Protein AF-A0A0Q7IFR6-F1 (afdb_monomer_lite)

Secondary structure (DSSP, 8-state):
---EEEEE--TT--HHHHHHHHHHHHHTT-EEEEEESSSSPEEPTTS-EE--SEEGGG-TT--TTTS-HHHHHHHHHHHHHHHHHHHHHSPPPPPPP-

Structure (mmCIF, N/CA/C/O backbone):
data_AF-A0A0Q7IFR6-F1
#
_entry.id   AF-A0A0Q7IFR6-F1
#
loop_
_atom_site.group_PDB
_atom_site.id
_atom_site.type_symbol
_atom_site.label_atom_id
_atom_site.label_alt_id
_atom_site.label_comp_id
_atom_site.label_asym_id
_atom_site.label_entity_id
_atom_site.label_seq_id
_atom_site.pdbx_PDB_ins_code
_atom_site.Cartn_x
_atom_site.Cartn_y
_atom_site.Cartn_z
_atom_site.occupancy
_atom_site.B_iso_or_equiv
_atom_site.auth_seq_id
_atom_site.auth_comp_id
_atom_site.auth_asym_id
_atom_site.auth_atom_id
_atom_site.pdbx_PDB_model_num
ATOM 1 N N . MET A 1 1 ? 4.984 -22.063 -5.238 1.00 56.16 1 MET A N 1
ATOM 2 C CA . MET A 1 1 ? 4.684 -21.032 -4.219 1.00 56.16 1 MET A CA 1
ATOM 3 C C . MET A 1 1 ? 3.754 -20.011 -4.846 1.00 56.16 1 MET A C 1
ATOM 5 O O . MET A 1 1 ? 3.970 -19.675 -6.004 1.00 56.16 1 MET A O 1
ATOM 9 N N . ALA A 1 2 ? 2.713 -19.580 -4.133 1.00 81.31 2 ALA A N 1
ATOM 10 C CA . ALA A 1 2 ? 1.838 -18.508 -4.603 1.00 81.31 2 ALA A CA 1
ATOM 11 C C . ALA A 1 2 ? 2.535 -17.150 -4.407 1.00 81.31 2 ALA A C 1
ATOM 13 O O . ALA A 1 2 ? 3.182 -16.935 -3.380 1.00 81.31 2 ALA A O 1
ATOM 14 N N . LEU A 1 3 ? 2.431 -16.255 -5.391 1.00 90.25 3 LEU A N 1
ATOM 15 C CA . LEU A 1 3 ? 2.924 -14.883 -5.276 1.00 90.25 3 LEU A CA 1
ATOM 16 C C . LEU A 1 3 ? 1.979 -14.088 -4.361 1.00 90.25 3 LEU A C 1
ATOM 18 O O . LEU A 1 3 ? 0.770 -14.074 -4.591 1.00 90.25 3 LEU A O 1
ATOM 22 N N . ASN A 1 4 ? 2.540 -13.440 -3.337 1.00 93.00 4 ASN A N 1
ATOM 23 C CA . ASN A 1 4 ? 1.814 -12.571 -2.412 1.00 93.00 4 ASN A CA 1
ATOM 24 C C . ASN A 1 4 ? 2.152 -11.108 -2.715 1.00 93.00 4 ASN A C 1
ATOM 26 O O . ASN A 1 4 ? 3.322 -10.770 -2.888 1.00 93.00 4 ASN A O 1
ATOM 30 N N . ILE A 1 5 ? 1.138 -10.248 -2.751 1.00 95.38 5 ILE A N 1
ATOM 31 C CA . ILE A 1 5 ? 1.274 -8.812 -2.998 1.00 95.38 5 ILE A CA 1
ATOM 32 C C . ILE A 1 5 ? 0.866 -8.057 -1.735 1.00 95.38 5 ILE A C 1
ATOM 34 O O . ILE A 1 5 ? -0.269 -8.174 -1.282 1.00 95.38 5 ILE A O 1
ATOM 38 N N . GLY A 1 6 ? 1.785 -7.276 -1.167 1.00 94.44 6 GLY A N 1
ATOM 39 C CA . GLY A 1 6 ? 1.516 -6.419 -0.013 1.00 94.44 6 GLY A CA 1
ATOM 40 C C . GLY A 1 6 ? 1.308 -4.962 -0.421 1.00 94.44 6 GLY A C 1
ATOM 41 O O . GLY A 1 6 ? 2.168 -4.369 -1.071 1.00 94.44 6 GLY A O 1
ATOM 42 N N . PHE A 1 7 ? 0.196 -4.368 0.004 1.00 95.75 7 PHE A N 1
ATOM 43 C CA . PHE A 1 7 ? -0.066 -2.934 -0.074 1.00 95.75 7 PHE A CA 1
ATOM 44 C C . PHE A 1 7 ? 0.123 -2.303 1.298 1.00 95.75 7 PHE A C 1
ATOM 46 O O . PHE A 1 7 ? -0.601 -2.622 2.239 1.00 95.75 7 PHE A O 1
ATOM 53 N N . LEU A 1 8 ? 1.073 -1.378 1.411 1.00 94.50 8 LEU A N 1
ATOM 54 C CA . LEU A 1 8 ? 1.245 -0.593 2.628 1.00 94.50 8 LEU A CA 1
ATOM 55 C C . LEU A 1 8 ? 0.076 0.393 2.773 1.00 94.50 8 LEU A C 1
ATOM 57 O O . LEU A 1 8 ? -0.080 1.293 1.947 1.00 94.50 8 LEU A O 1
ATOM 61 N N . VAL A 1 9 ? -0.713 0.255 3.839 1.00 96.06 9 VAL A N 1
ATOM 62 C CA . VAL A 1 9 ? -1.761 1.222 4.210 1.00 96.06 9 VAL A CA 1
ATOM 63 C C . VAL A 1 9 ? -1.284 2.059 5.386 1.00 96.06 9 VAL A C 1
ATOM 65 O O . VAL A 1 9 ? -0.649 1.531 6.282 1.00 96.06 9 VAL A O 1
ATOM 68 N N . PHE A 1 10 ? -1.558 3.362 5.397 1.00 95.50 10 PHE A N 1
ATOM 69 C CA . PHE A 1 10 ? -1.128 4.281 6.458 1.00 95.50 10 PHE A CA 1
ATOM 70 C C . PHE A 1 10 ? -2.112 5.458 6.584 1.00 95.50 10 PHE A C 1
ATOM 72 O O . PHE A 1 10 ? -2.882 5.700 5.650 1.00 95.50 10 PHE A O 1
ATOM 79 N N . PRO A 1 11 ? -2.138 6.191 7.716 1.00 96.31 11 PRO A N 1
ATOM 80 C CA . PRO A 1 11 ? -3.052 7.315 7.895 1.00 96.31 11 PRO A CA 1
ATOM 81 C C . PRO A 1 11 ? -2.936 8.331 6.760 1.00 96.31 11 PRO A C 1
ATOM 83 O O . PRO A 1 11 ? -1.834 8.748 6.407 1.00 96.31 11 PRO A O 1
ATOM 86 N N . ASN A 1 12 ? -4.077 8.748 6.213 1.00 93.44 12 ASN A N 1
ATOM 87 C CA . ASN A 1 12 ? -4.164 9.655 5.065 1.00 93.44 12 ASN A CA 1
ATOM 88 C C . ASN A 1 12 ? -3.596 9.094 3.749 1.00 9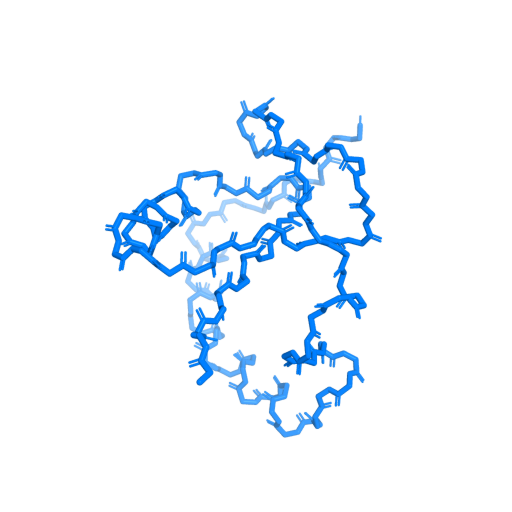3.44 12 ASN A C 1
ATOM 90 O O . ASN A 1 12 ? -3.288 9.860 2.834 1.00 93.44 12 ASN A O 1
ATOM 94 N N . VAL A 1 13 ? -3.490 7.767 3.609 1.00 93.94 13 VAL A N 1
ATOM 95 C CA . VAL A 1 13 ? -3.255 7.150 2.297 1.00 93.94 13 VAL A CA 1
ATOM 96 C C . VAL A 1 13 ? -4.406 7.498 1.347 1.00 93.94 13 VAL A C 1
ATOM 98 O O . VAL A 1 13 ? -5.580 7.491 1.734 1.00 93.94 13 VAL A O 1
ATOM 101 N N . GLN A 1 14 ? -4.079 7.816 0.096 1.00 94.00 14 GLN A N 1
ATOM 102 C CA . GLN A 1 14 ? -5.080 8.009 -0.948 1.00 94.00 14 GLN A CA 1
ATOM 103 C C . GLN A 1 14 ? -5.614 6.641 -1.369 1.00 94.00 14 GLN A C 1
ATOM 105 O O . GLN A 1 14 ? -4.927 5.864 -2.026 1.00 94.00 14 GLN A O 1
ATOM 110 N N . GLN A 1 15 ? -6.851 6.334 -0.979 1.00 95.50 15 GLN A N 1
ATOM 111 C CA . GLN A 1 15 ? -7.470 5.048 -1.309 1.00 95.50 15 GLN A CA 1
ATOM 112 C C . GLN A 1 15 ? -7.633 4.859 -2.829 1.00 95.50 15 GLN A C 1
ATOM 114 O O . GLN A 1 15 ? -7.551 3.726 -3.303 1.00 95.50 15 GLN A O 1
ATOM 119 N N . LEU A 1 16 ? -7.783 5.947 -3.594 1.00 95.44 16 LEU A N 1
ATOM 120 C CA . LEU A 1 16 ? -7.826 5.914 -5.060 1.00 95.44 16 LEU A CA 1
ATOM 121 C C . LEU A 1 16 ? -6.579 5.238 -5.646 1.00 95.44 16 LEU A C 1
ATOM 123 O O . LEU A 1 16 ? -6.713 4.329 -6.463 1.00 95.44 16 LEU A O 1
ATOM 127 N N . ASP A 1 17 ? -5.389 5.625 -5.179 1.00 92.94 17 ASP A N 1
ATOM 128 C CA . ASP A 1 17 ? -4.109 5.100 -5.673 1.00 92.94 17 ASP A CA 1
ATOM 129 C C . ASP A 1 17 ? -3.937 3.606 -5.353 1.00 92.94 17 ASP A C 1
ATOM 131 O O . ASP A 1 17 ? -3.304 2.869 -6.107 1.00 92.94 17 ASP A O 1
ATOM 135 N N . LEU A 1 18 ? -4.520 3.148 -4.240 1.00 94.19 18 LEU A N 1
ATOM 136 C CA . LEU A 1 18 ? -4.465 1.753 -3.801 1.00 94.19 18 LEU A CA 1
ATOM 137 C C . LEU A 1 18 ? -5.433 0.856 -4.581 1.00 94.19 18 LEU A C 1
ATOM 139 O O . LEU A 1 18 ? -5.106 -0.288 -4.892 1.00 94.19 18 LEU A O 1
ATOM 143 N N . THR A 1 19 ? -6.627 1.360 -4.889 1.00 95.19 19 THR A N 1
ATOM 144 C CA . THR A 1 19 ? -7.761 0.521 -5.315 1.00 95.19 19 THR A CA 1
ATOM 145 C C . THR A 1 19 ? -7.581 -0.060 -6.706 1.00 95.19 19 THR A C 1
ATOM 147 O O . THR A 1 19 ? -7.866 -1.234 -6.907 1.00 95.19 19 THR A O 1
ATOM 150 N N . GLY A 1 20 ? -7.064 0.722 -7.658 1.00 96.19 20 GLY A N 1
ATOM 151 C CA . GLY A 1 20 ? -6.819 0.229 -9.016 1.00 96.19 20 GLY A CA 1
ATOM 152 C C . GLY A 1 20 ? -5.880 -0.986 -9.033 1.00 96.19 20 GLY A C 1
ATOM 153 O O . GLY A 1 20 ? -6.283 -2.058 -9.486 1.00 96.19 20 GLY A O 1
ATOM 154 N N . PRO A 1 21 ? -4.649 -0.865 -8.503 1.00 96.31 21 PRO A N 1
ATOM 155 C CA . PRO A 1 21 ? -3.729 -1.993 -8.395 1.00 96.31 21 PRO A CA 1
ATOM 156 C C . PRO A 1 21 ? -4.274 -3.156 -7.556 1.00 96.31 21 PRO A C 1
ATOM 158 O O . PRO A 1 21 ? -4.070 -4.310 -7.927 1.00 96.31 21 PRO A O 1
ATOM 161 N N . TYR A 1 22 ? -4.975 -2.868 -6.453 1.00 96.81 22 TYR A N 1
ATOM 162 C CA . TYR A 1 22 ? -5.590 -3.896 -5.611 1.00 96.81 22 TYR A CA 1
ATOM 163 C C . TYR A 1 22 ? -6.553 -4.778 -6.414 1.00 96.81 22 TYR A C 1
ATOM 165 O O . TYR A 1 22 ? -6.386 -5.996 -6.439 1.00 96.81 22 TYR A O 1
ATOM 173 N N . GLU A 1 23 ? -7.508 -4.166 -7.121 1.00 97.44 23 GLU A N 1
ATOM 174 C CA . GLU A 1 23 ? -8.504 -4.882 -7.926 1.00 97.44 23 GLU A CA 1
ATOM 175 C C . GLU A 1 23 ? -7.854 -5.709 -9.039 1.00 97.44 23 GLU A C 1
ATOM 177 O O . GLU A 1 23 ? -8.231 -6.858 -9.265 1.00 97.44 23 GLU A O 1
ATOM 182 N N . VAL A 1 24 ? -6.824 -5.175 -9.706 1.00 97.62 24 VAL A N 1
ATOM 183 C CA . VAL A 1 24 ? -6.094 -5.907 -10.755 1.00 97.62 24 VAL A CA 1
ATOM 184 C C . VAL A 1 24 ? -5.443 -7.175 -10.202 1.00 97.62 24 VAL A C 1
ATOM 186 O O . VAL A 1 24 ? -5.600 -8.246 -10.785 1.00 97.62 24 VAL A O 1
ATOM 189 N N . PHE A 1 25 ? -4.726 -7.094 -9.079 1.00 97.31 25 PHE A N 1
ATOM 190 C CA . PHE A 1 25 ? -4.052 -8.274 -8.529 1.00 97.31 25 PHE A CA 1
ATOM 191 C C . PHE A 1 25 ? -5.032 -9.265 -7.893 1.00 97.31 25 PHE A C 1
ATOM 193 O O . PHE A 1 25 ? -4.870 -10.473 -8.071 1.00 97.31 25 PHE A O 1
ATOM 200 N N . ALA A 1 26 ? -6.062 -8.772 -7.203 1.00 95.69 26 ALA A N 1
ATOM 201 C CA . ALA A 1 26 ? -7.084 -9.617 -6.596 1.00 95.69 26 ALA A CA 1
ATOM 202 C C . ALA A 1 26 ? -7.891 -10.374 -7.664 1.00 95.69 26 ALA A C 1
ATOM 204 O O . ALA A 1 26 ? -8.056 -11.590 -7.570 1.00 95.69 26 ALA A O 1
ATOM 205 N N . SER A 1 27 ? -8.324 -9.689 -8.729 1.00 96.81 27 SER A N 1
ATOM 206 C CA . SER A 1 27 ? -9.041 -10.318 -9.850 1.00 96.81 27 SER A CA 1
ATOM 207 C C . SER A 1 27 ? -8.171 -11.286 -10.659 1.00 96.81 27 SER A C 1
ATOM 209 O O . SER A 1 27 ? -8.695 -12.236 -11.240 1.00 96.81 27 SER A O 1
ATOM 211 N N . ALA A 1 28 ? -6.844 -11.118 -10.640 1.00 96.75 28 ALA A N 1
ATOM 212 C CA . ALA A 1 28 ? -5.890 -12.079 -11.194 1.00 96.75 28 ALA A CA 1
ATOM 213 C C . ALA A 1 28 ? -5.685 -13.335 -10.315 1.00 96.75 28 ALA A C 1
ATOM 215 O O . ALA A 1 28 ? -4.879 -14.199 -10.664 1.00 96.75 28 ALA A O 1
ATOM 216 N N . GLY A 1 29 ? -6.385 -13.453 -9.180 1.00 95.81 29 GLY A N 1
ATOM 217 C CA . GLY A 1 29 ? -6.302 -14.602 -8.273 1.00 95.81 29 GLY A CA 1
ATOM 218 C C . GLY A 1 29 ? -5.039 -14.632 -7.408 1.00 95.81 29 GLY A C 1
ATOM 219 O O . GLY A 1 29 ? -4.697 -15.681 -6.860 1.00 95.81 29 GLY A O 1
ATOM 220 N N . LEU A 1 30 ? -4.324 -13.508 -7.294 1.00 96.44 30 LEU A N 1
ATOM 221 C CA . LEU A 1 30 ? -3.159 -13.391 -6.420 1.00 96.44 30 LEU A CA 1
ATOM 222 C C . LEU A 1 30 ? -3.596 -13.162 -4.971 1.00 96.44 30 LEU A C 1
ATOM 224 O O . LEU A 1 30 ? -4.629 -12.550 -4.701 1.00 96.44 30 LEU A O 1
ATOM 228 N N . ALA A 1 31 ? -2.775 -13.614 -4.024 1.00 94.69 31 ALA A N 1
ATOM 229 C CA . ALA A 1 31 ? -2.977 -13.292 -2.618 1.00 94.69 31 ALA A CA 1
ATOM 230 C C . ALA A 1 31 ? -2.567 -11.833 -2.372 1.00 94.69 31 ALA A C 1
ATOM 232 O O . ALA A 1 31 ? -1.393 -11.486 -2.518 1.00 94.69 31 ALA A O 1
ATOM 233 N N . VAL A 1 32 ? -3.531 -10.980 -2.020 1.00 96.38 32 VAL A N 1
ATOM 234 C CA . VAL A 1 32 ? -3.319 -9.546 -1.787 1.00 96.38 32 VAL A CA 1
ATOM 235 C C . VAL A 1 32 ? -3.535 -9.219 -0.314 1.00 96.38 32 VAL A C 1
ATOM 237 O O . VAL A 1 32 ? -4.552 -9.596 0.265 1.00 96.38 32 VAL A O 1
ATOM 240 N N . HIS A 1 33 ? -2.595 -8.486 0.280 1.00 96.31 33 HIS A N 1
ATOM 241 C CA . HIS A 1 33 ? -2.592 -8.128 1.696 1.00 96.31 33 HIS A CA 1
ATOM 242 C C . HIS A 1 33 ? -2.540 -6.614 1.885 1.00 96.31 33 HIS A C 1
ATOM 244 O O . HIS A 1 33 ? -1.800 -5.925 1.186 1.00 96.31 33 HIS A O 1
ATOM 250 N N . LEU A 1 34 ? -3.282 -6.097 2.864 1.00 97.19 34 LEU A N 1
ATOM 251 C CA . LEU A 1 34 ? -3.141 -4.729 3.360 1.00 97.19 34 LEU A CA 1
ATOM 252 C C . LEU A 1 34 ? -2.246 -4.765 4.601 1.00 97.19 34 LEU A C 1
ATOM 254 O O . LEU A 1 34 ? -2.650 -5.280 5.642 1.00 97.19 34 LEU A O 1
ATOM 258 N N . ALA A 1 35 ? -1.027 -4.246 4.487 1.00 95.81 35 ALA A N 1
ATOM 259 C CA . ALA A 1 35 ? -0.011 -4.323 5.528 1.00 95.81 35 ALA A CA 1
ATOM 260 C C . ALA A 1 35 ? 0.074 -3.015 6.326 1.00 95.81 35 ALA A C 1
ATOM 262 O O . ALA A 1 35 ? 0.200 -1.933 5.743 1.00 95.81 35 ALA A O 1
ATOM 263 N N . TRP A 1 36 ? 0.046 -3.111 7.659 1.00 96.25 36 TRP A N 1
ATOM 264 C CA . TRP A 1 36 ? 0.267 -1.974 8.562 1.00 96.25 36 TRP A CA 1
ATOM 265 C C . TRP A 1 36 ? 0.942 -2.382 9.877 1.00 96.25 36 TRP A C 1
ATOM 267 O O . TRP A 1 36 ? 1.265 -3.540 10.095 1.00 96.25 36 TRP A O 1
ATOM 277 N N . LYS A 1 37 ? 1.201 -1.429 10.776 1.00 94.31 37 LYS A N 1
ATOM 278 C CA . LYS A 1 37 ? 1.852 -1.676 12.075 1.00 94.31 37 LYS A CA 1
ATOM 279 C C . LYS A 1 37 ? 0.976 -2.452 13.067 1.00 94.31 37 LYS A C 1
ATOM 281 O O . LYS A 1 37 ? 1.499 -3.045 13.999 1.00 94.31 37 LYS A O 1
ATOM 286 N N . GLY A 1 38 ? -0.340 -2.428 12.888 1.00 96.00 38 GLY A N 1
ATOM 287 C CA . GLY A 1 38 ? -1.312 -3.120 13.733 1.00 96.00 38 GLY A CA 1
ATOM 288 C C . GLY A 1 38 ? -2.583 -3.420 12.946 1.00 96.00 38 GLY A C 1
ATOM 289 O O . GLY A 1 38 ? -2.695 -3.007 11.796 1.00 96.00 38 GLY A O 1
ATOM 290 N N . MET A 1 39 ? -3.529 -4.120 13.571 1.00 97.69 39 MET A N 1
ATOM 291 C CA . MET A 1 39 ? -4.775 -4.562 12.922 1.00 97.69 39 MET A CA 1
ATOM 292 C C . MET A 1 39 ? -5.924 -3.551 13.033 1.00 97.69 39 MET A C 1
ATOM 294 O O . MET A 1 39 ? -6.990 -3.762 12.459 1.00 97.69 39 MET A O 1
ATOM 298 N N . GLU A 1 40 ? -5.712 -2.448 13.753 1.00 97.94 40 GLU A N 1
ATOM 299 C CA . GLU A 1 40 ? -6.712 -1.391 13.885 1.00 97.94 40 GLU A CA 1
ATOM 300 C C . GLU A 1 40 ? -6.999 -0.721 12.529 1.00 97.94 40 GLU A C 1
ATOM 302 O O . GLU A 1 40 ? -6.058 -0.459 11.767 1.00 97.94 40 GLU A O 1
ATOM 307 N N . PRO A 1 41 ? -8.271 -0.402 12.219 1.00 98.00 41 PRO A N 1
ATOM 308 C CA . PRO A 1 41 ? -8.628 0.271 10.979 1.00 98.00 41 PRO A CA 1
ATOM 309 C C . PRO A 1 41 ? -7.886 1.598 10.777 1.00 98.00 41 PRO A C 1
ATOM 311 O O . PRO A 1 41 ? -7.811 2.448 11.666 1.00 98.00 41 PRO A O 1
ATOM 314 N N . VAL A 1 42 ? -7.396 1.813 9.559 1.00 97.31 42 VAL A N 1
ATOM 315 C CA . VAL A 1 42 ? -6.643 3.001 9.152 1.00 97.31 42 VAL A CA 1
ATOM 316 C C . VAL A 1 42 ? -7.532 3.919 8.321 1.00 97.31 42 VAL A C 1
ATOM 318 O O . VAL A 1 42 ? -8.112 3.502 7.320 1.00 97.31 42 VAL A O 1
ATOM 321 N N . ARG A 1 43 ? -7.627 5.192 8.712 1.00 97.50 43 ARG A N 1
ATOM 322 C CA . ARG A 1 43 ? -8.396 6.200 7.972 1.00 97.50 43 ARG A CA 1
ATOM 323 C C . ARG A 1 43 ? -7.623 6.681 6.734 1.00 97.50 43 ARG A C 1
ATOM 325 O O . ARG A 1 43 ? -6.497 7.168 6.852 1.00 97.50 43 ARG A O 1
ATOM 332 N N . SER A 1 44 ? -8.242 6.576 5.560 1.00 96.56 44 SER A N 1
ATOM 333 C CA . SER A 1 44 ? -7.745 7.117 4.289 1.00 96.56 44 SER A CA 1
ATOM 334 C C . SER A 1 44 ? -7.879 8.645 4.233 1.00 96.56 44 SER A C 1
ATOM 336 O O . SER A 1 44 ? -8.597 9.247 5.033 1.00 96.56 44 SER A O 1
ATOM 338 N N . ALA A 1 45 ? -7.243 9.286 3.249 1.00 94.00 45 ALA A N 1
ATOM 339 C CA . ALA A 1 45 ? -7.291 10.742 3.077 1.00 94.00 45 ALA A CA 1
ATOM 340 C C . ALA A 1 45 ? -8.708 11.312 2.880 1.00 94.00 45 ALA A C 1
ATOM 342 O O . ALA A 1 45 ? -8.960 12.468 3.204 1.00 94.00 45 ALA A O 1
ATOM 343 N N . THR A 1 46 ? -9.632 10.509 2.348 1.00 94.06 46 THR A N 1
ATOM 344 C CA . THR A 1 46 ? -11.035 10.886 2.110 1.00 94.06 46 THR A CA 1
ATOM 345 C C . THR A 1 46 ? -11.989 10.320 3.166 1.00 94.06 46 THR A C 1
ATOM 347 O O . THR A 1 46 ? -13.202 10.457 3.043 1.00 94.06 46 THR A O 1
ATOM 350 N N . GLY A 1 47 ? -11.457 9.707 4.229 1.00 93.69 47 GLY A N 1
ATOM 351 C CA . GLY A 1 47 ? -12.218 9.289 5.405 1.00 93.69 47 GLY A CA 1
ATOM 352 C C . GLY A 1 47 ? -12.732 7.848 5.400 1.00 93.69 47 GLY A C 1
ATOM 353 O O . GLY A 1 47 ? -13.328 7.450 6.401 1.00 93.69 47 GLY A O 1
ATOM 354 N N . LEU A 1 48 ? -12.481 7.063 4.346 1.00 96.62 48 LEU A N 1
ATOM 355 C CA . LEU A 1 48 ? -12.778 5.625 4.339 1.00 96.62 48 LEU A CA 1
ATOM 356 C C . LEU A 1 48 ? -11.856 4.875 5.303 1.00 96.62 48 LEU A C 1
ATOM 358 O O . LEU A 1 48 ? -10.684 5.217 5.447 1.00 96.62 48 LEU A O 1
ATOM 362 N N . MET A 1 49 ? -12.381 3.833 5.942 1.00 97.56 49 MET A N 1
ATOM 363 C CA . MET A 1 49 ? -11.608 2.978 6.841 1.00 97.56 49 MET A CA 1
ATOM 364 C C . MET A 1 49 ? -11.086 1.762 6.076 1.00 97.56 49 MET A C 1
ATOM 366 O O . MET A 1 49 ? -11.862 1.039 5.456 1.00 97.56 49 MET A O 1
ATOM 370 N N . LEU A 1 50 ? -9.774 1.544 6.128 1.00 97.38 50 LEU A N 1
ATOM 371 C CA . LEU A 1 50 ? -9.088 0.389 5.558 1.00 97.38 50 LEU A CA 1
ATOM 372 C C . LEU A 1 50 ? -8.612 -0.499 6.706 1.00 97.38 50 LEU A C 1
ATOM 374 O O . LEU A 1 50 ? -7.792 -0.066 7.513 1.00 97.38 50 LEU A O 1
ATOM 378 N N . THR A 1 51 ? -9.115 -1.727 6.790 1.00 97.94 51 THR A N 1
ATOM 379 C CA . THR A 1 51 ? -8.683 -2.683 7.818 1.00 97.94 51 THR A CA 1
ATOM 380 C C . THR A 1 51 ? -7.469 -3.466 7.316 1.00 97.94 51 THR A C 1
ATOM 382 O O . THR A 1 51 ? -7.583 -4.138 6.288 1.00 97.94 51 THR A O 1
ATOM 385 N N . PRO A 1 52 ? -6.313 -3.399 8.000 1.00 98.06 52 PRO A N 1
ATOM 386 C CA . PRO A 1 52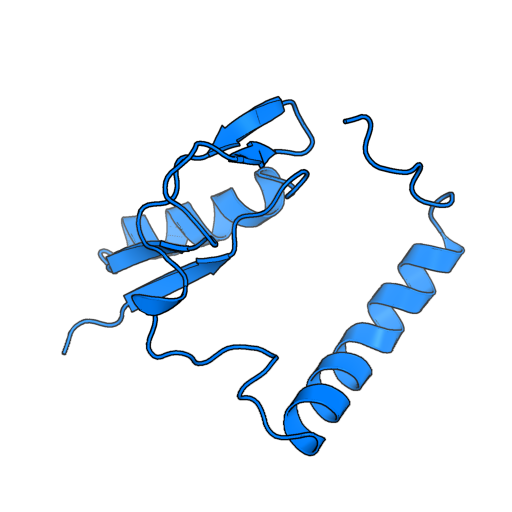 ? -5.150 -4.215 7.663 1.00 98.06 52 PRO A CA 1
ATOM 387 C C . PRO A 1 52 ? -5.481 -5.710 7.714 1.00 98.06 52 PRO A C 1
ATOM 389 O O . PRO A 1 52 ? -6.245 -6.159 8.566 1.00 98.06 52 PRO A O 1
ATOM 392 N N . THR A 1 53 ? -4.901 -6.489 6.805 1.00 97.75 53 THR A N 1
ATOM 393 C CA . THR A 1 53 ? -5.020 -7.956 6.789 1.00 97.75 53 THR A CA 1
ATOM 394 C C . THR A 1 53 ? -3.807 -8.631 7.416 1.00 97.75 53 THR A C 1
ATOM 396 O O . THR A 1 53 ? -3.880 -9.801 7.783 1.00 97.75 53 THR A O 1
ATOM 399 N N . VAL A 1 54 ? -2.694 -7.905 7.535 1.00 96.81 54 VAL A N 1
ATOM 400 C CA . VAL A 1 54 ? -1.437 -8.402 8.089 1.00 96.81 54 VAL A CA 1
ATOM 401 C C . VAL A 1 54 ? -0.670 -7.264 8.762 1.00 96.81 54 VAL A C 1
ATOM 403 O O . VAL A 1 54 ? -0.780 -6.096 8.371 1.00 96.81 54 VAL A O 1
ATOM 406 N N . THR A 1 55 ? 0.125 -7.600 9.776 1.00 95.44 55 THR A N 1
ATOM 407 C CA . THR A 1 55 ? 1.110 -6.667 10.327 1.00 95.44 55 THR A CA 1
ATOM 408 C C . THR A 1 55 ? 2.378 -6.643 9.470 1.00 95.44 55 THR A C 1
ATOM 410 O O . THR A 1 55 ? 2.629 -7.567 8.700 1.00 95.44 55 THR A O 1
ATOM 413 N N . LEU A 1 56 ? 3.214 -5.609 9.600 1.00 91.81 56 LEU A N 1
ATOM 414 C CA . LEU A 1 56 ? 4.498 -5.554 8.883 1.00 91.81 56 LEU A CA 1
ATOM 415 C C . LEU A 1 56 ? 5.400 -6.763 9.193 1.00 91.81 56 LEU A C 1
ATOM 417 O O . LEU A 1 56 ? 6.095 -7.229 8.298 1.00 91.81 56 LEU A O 1
ATOM 421 N N . ASP A 1 57 ? 5.327 -7.312 10.409 1.00 90.94 57 ASP A N 1
ATOM 422 C CA . ASP A 1 57 ? 6.081 -8.508 10.818 1.00 90.94 57 ASP A CA 1
ATOM 423 C C . ASP A 1 57 ? 5.638 -9.786 10.084 1.00 90.94 57 ASP A C 1
ATOM 425 O O . ASP A 1 57 ? 6.374 -10.767 10.052 1.00 90.94 57 ASP A O 1
ATOM 429 N N . GLY A 1 58 ? 4.439 -9.789 9.493 1.00 90.00 58 GLY A N 1
ATOM 430 C CA . GLY A 1 58 ? 3.952 -10.885 8.653 1.00 90.00 58 GLY A CA 1
ATOM 431 C C . GLY A 1 58 ? 4.377 -10.779 7.184 1.00 90.00 58 GLY A C 1
ATOM 432 O O . GLY A 1 58 ? 3.936 -11.592 6.373 1.00 90.00 58 GLY A O 1
ATOM 433 N N . CYS A 1 59 ? 5.190 -9.779 6.825 1.00 88.62 59 CYS A N 1
ATOM 434 C CA . CYS A 1 59 ? 5.671 -9.549 5.466 1.00 88.62 59 CYS A CA 1
ATOM 435 C C . CYS A 1 59 ? 7.186 -9.777 5.364 1.00 88.62 59 CYS A C 1
ATOM 437 O O . CYS A 1 59 ? 7.983 -8.977 5.848 1.00 88.62 59 CYS A O 1
ATOM 439 N N . ASP A 1 60 ? 7.598 -10.783 4.592 1.00 87.44 60 ASP A N 1
ATOM 440 C CA . ASP A 1 60 ? 9.021 -11.103 4.375 1.00 87.44 60 ASP A CA 1
ATOM 441 C C . ASP A 1 60 ? 9.715 -10.190 3.342 1.00 87.44 60 ASP A C 1
ATOM 443 O O . ASP A 1 60 ? 10.866 -10.410 2.964 1.00 87.44 60 ASP A O 1
ATOM 447 N N . SER A 1 61 ? 9.032 -9.147 2.856 1.00 85.56 61 SER A N 1
ATOM 448 C CA . SER A 1 61 ? 9.574 -8.188 1.881 1.00 85.56 61 SER A CA 1
ATOM 449 C C . SER A 1 61 ? 10.635 -7.243 2.461 1.00 85.56 61 SER A C 1
ATOM 451 O O . SER A 1 61 ? 11.241 -6.474 1.712 1.00 85.56 61 SER A O 1
ATOM 453 N N . GLY A 1 62 ? 10.842 -7.276 3.781 1.00 85.06 62 GLY A N 1
ATOM 454 C CA . GLY A 1 62 ? 11.690 -6.342 4.518 1.00 85.06 62 GLY A CA 1
ATOM 455 C C . GLY A 1 62 ? 11.031 -4.978 4.742 1.00 85.06 62 GLY A C 1
ATOM 456 O O . GLY A 1 62 ? 9.951 -4.683 4.221 1.00 85.06 62 GLY A O 1
ATOM 457 N N . THR A 1 63 ? 11.697 -4.131 5.526 1.00 82.94 63 THR A N 1
ATOM 458 C CA . THR A 1 63 ? 11.266 -2.763 5.841 1.00 82.94 63 THR A CA 1
ATOM 459 C C . THR A 1 63 ? 12.350 -1.742 5.471 1.00 82.94 63 THR A C 1
ATOM 461 O O . THR A 1 63 ? 13.504 -2.115 5.231 1.00 82.94 63 THR A O 1
ATOM 464 N N . PRO A 1 64 ? 12.026 -0.435 5.422 1.00 80.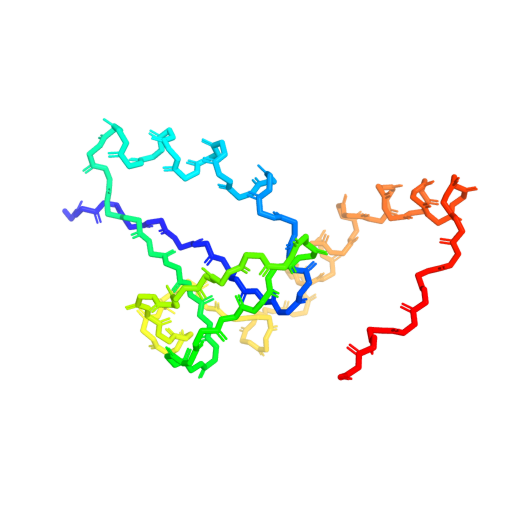44 64 PRO A N 1
ATOM 465 C CA . PRO A 1 64 ? 13.037 0.605 5.245 1.00 80.44 64 PRO A CA 1
ATOM 466 C C . PRO A 1 64 ? 14.153 0.562 6.296 1.00 80.44 64 PRO A C 1
ATOM 468 O O . PRO A 1 64 ? 15.287 0.905 5.979 1.00 80.44 64 PRO A O 1
ATOM 471 N N . GLU A 1 65 ? 13.849 0.136 7.523 1.00 84.19 65 GLU A N 1
ATOM 472 C CA . GLU A 1 65 ? 14.811 0.010 8.623 1.00 84.19 65 GLU A CA 1
ATOM 473 C C . GLU A 1 65 ? 15.789 -1.153 8.413 1.00 84.19 65 GLU A C 1
ATOM 475 O O . GLU A 1 65 ? 16.932 -1.077 8.857 1.00 84.19 65 GLU A O 1
ATOM 480 N N . THR A 1 66 ? 15.362 -2.213 7.721 1.00 88.12 66 THR A N 1
ATOM 481 C CA . THR A 1 66 ? 16.208 -3.377 7.407 1.00 88.12 66 THR A CA 1
ATOM 482 C C . THR A 1 66 ? 16.900 -3.275 6.045 1.00 88.12 66 THR A C 1
ATOM 484 O O . THR A 1 66 ? 17.727 -4.121 5.710 1.00 88.12 66 THR A O 1
ATOM 487 N N . ALA A 1 67 ? 16.545 -2.286 5.221 1.00 90.12 67 ALA A N 1
ATOM 488 C CA . ALA A 1 67 ? 17.129 -2.092 3.897 1.00 90.12 67 ALA A CA 1
ATOM 489 C C . ALA A 1 67 ? 18.559 -1.533 3.984 1.00 90.12 67 ALA A C 1
ATOM 491 O O . ALA A 1 67 ? 18.884 -0.752 4.879 1.00 90.12 67 ALA A O 1
ATOM 492 N N . THR A 1 68 ? 19.419 -1.881 3.018 1.00 92.88 68 THR A N 1
ATOM 493 C CA . THR A 1 68 ? 20.771 -1.305 2.979 1.00 92.88 68 THR A CA 1
ATOM 494 C C . THR A 1 68 ? 20.715 0.199 2.671 1.00 92.88 68 THR A C 1
ATOM 496 O O . THR A 1 68 ? 19.812 0.650 1.949 1.00 92.88 68 THR A O 1
ATOM 499 N N . PRO A 1 69 ? 21.678 1.001 3.162 1.00 92.88 69 PRO A N 1
ATOM 500 C CA . PRO A 1 69 ? 21.733 2.433 2.875 1.00 92.88 69 PRO A CA 1
ATOM 501 C C . PRO A 1 69 ? 21.709 2.753 1.374 1.00 92.88 69 PRO A C 1
ATOM 503 O O . PRO A 1 69 ? 21.089 3.732 0.960 1.00 92.88 69 PRO A O 1
ATOM 506 N N . GLU A 1 70 ? 22.323 1.907 0.545 1.00 95.12 70 GLU A N 1
ATOM 507 C CA . GLU A 1 70 ? 22.378 2.061 -0.910 1.00 95.12 70 GLU A CA 1
ATOM 508 C C . GLU A 1 70 ? 20.996 1.886 -1.551 1.00 95.12 70 GLU A C 1
ATOM 510 O O . GLU A 1 70 ? 20.619 2.670 -2.424 1.00 95.12 70 GLU A O 1
ATOM 515 N N . LEU A 1 71 ? 20.207 0.903 -1.099 1.00 92.62 71 LEU A N 1
ATOM 516 C CA . LEU A 1 71 ? 18.834 0.701 -1.572 1.00 92.62 71 LEU A CA 1
ATOM 517 C C . LEU A 1 71 ? 17.932 1.871 -1.177 1.00 92.62 71 LEU A C 1
ATOM 519 O O . LEU A 1 71 ? 17.153 2.358 -2.001 1.00 92.62 71 LEU A O 1
ATOM 523 N N . VAL A 1 72 ? 18.069 2.364 0.056 1.00 91.56 72 VAL A N 1
ATOM 524 C CA . VAL A 1 72 ? 17.325 3.539 0.529 1.00 91.56 72 VAL A CA 1
ATOM 525 C C . VAL A 1 72 ? 17.702 4.778 -0.287 1.00 91.56 72 VAL A C 1
ATOM 527 O O . VAL A 1 72 ? 16.818 5.521 -0.722 1.00 91.56 72 VAL A O 1
ATOM 530 N N . ALA A 1 73 ? 18.995 4.995 -0.541 1.00 92.88 73 ALA A N 1
ATOM 531 C CA . ALA A 1 73 ? 19.478 6.105 -1.358 1.00 92.88 73 ALA A CA 1
ATOM 532 C C . ALA A 1 73 ? 18.947 6.023 -2.797 1.00 92.88 73 ALA A C 1
ATOM 534 O O . ALA A 1 73 ? 18.437 7.015 -3.324 1.00 92.88 73 ALA A O 1
ATOM 535 N N . LEU A 1 74 ? 18.979 4.834 -3.407 1.00 95.31 74 LEU A N 1
ATOM 536 C CA . LEU A 1 74 ? 18.455 4.598 -4.751 1.00 95.31 74 LEU A CA 1
ATOM 537 C C . LEU A 1 74 ? 16.946 4.866 -4.836 1.00 95.31 74 LEU A C 1
ATOM 539 O O . LEU A 1 74 ? 16.490 5.542 -5.762 1.00 95.31 74 LEU A O 1
ATOM 543 N N . ALA A 1 75 ? 16.164 4.371 -3.874 1.00 92.69 75 ALA A N 1
ATOM 544 C CA . ALA A 1 75 ? 14.723 4.605 -3.822 1.00 92.69 75 ALA A CA 1
ATOM 545 C C . ALA A 1 75 ? 14.399 6.103 -3.700 1.00 92.69 75 ALA A C 1
ATOM 547 O O . ALA A 1 75 ? 13.571 6.627 -4.448 1.00 92.69 75 ALA A O 1
ATOM 548 N N . ARG A 1 76 ? 15.103 6.823 -2.815 1.00 92.75 76 ARG A N 1
ATOM 549 C CA . ARG A 1 76 ? 14.945 8.278 -2.653 1.00 92.75 76 ARG A CA 1
ATOM 550 C C . ARG A 1 76 ? 15.305 9.037 -3.922 1.00 92.75 76 ARG A C 1
ATOM 552 O O . ARG A 1 76 ? 14.549 9.920 -4.314 1.00 92.75 76 ARG A O 1
ATOM 559 N N . HIS A 1 77 ? 16.406 8.671 -4.579 1.00 95.88 77 HIS A N 1
ATO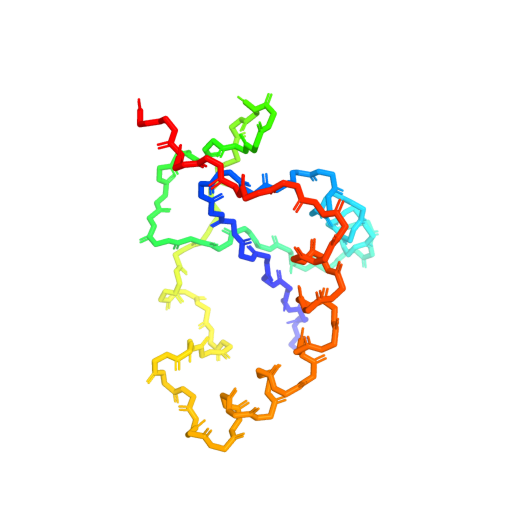M 560 C CA . HIS A 1 77 ? 16.821 9.285 -5.838 1.00 95.88 77 HIS A CA 1
ATOM 561 C C . HIS A 1 77 ? 15.747 9.128 -6.925 1.00 95.88 77 HIS A C 1
ATOM 563 O O . HIS A 1 77 ? 15.364 10.112 -7.552 1.00 95.88 77 HIS A O 1
ATOM 569 N N . ARG A 1 78 ? 15.178 7.924 -7.084 1.00 96.00 78 ARG A N 1
ATOM 570 C CA . ARG A 1 78 ? 14.088 7.663 -8.045 1.00 96.00 78 ARG A CA 1
ATOM 571 C C . ARG A 1 78 ? 12.836 8.498 -7.772 1.00 96.00 78 ARG A C 1
ATOM 573 O O . ARG A 1 78 ? 12.167 8.920 -8.709 1.00 96.00 78 ARG A O 1
ATOM 580 N N . MET A 1 79 ? 12.525 8.751 -6.502 1.00 93.69 79 MET A N 1
ATOM 581 C CA . MET A 1 79 ? 11.364 9.559 -6.118 1.00 93.69 79 MET A CA 1
ATOM 582 C C . MET A 1 79 ? 11.632 11.070 -6.099 1.00 93.69 79 MET A C 1
ATOM 584 O O . MET A 1 79 ? 10.678 11.843 -6.014 1.00 93.69 79 MET A O 1
ATOM 588 N N . ALA A 1 80 ? 12.894 11.508 -6.171 1.00 92.81 80 ALA A N 1
ATOM 589 C CA . ALA A 1 80 ? 13.273 12.905 -5.962 1.00 92.81 80 ALA A CA 1
ATOM 590 C C . ALA A 1 80 ? 12.633 13.852 -6.985 1.00 92.81 80 ALA A C 1
ATOM 592 O O . ALA A 1 80 ? 12.102 14.886 -6.593 1.00 92.81 80 ALA A O 1
ATOM 593 N N . GLY A 1 81 ? 12.609 13.480 -8.270 1.00 93.94 81 GLY A N 1
ATOM 594 C CA . GLY A 1 81 ? 12.000 14.308 -9.318 1.00 93.94 81 GLY A CA 1
ATOM 595 C C . GLY A 1 81 ? 10.492 14.493 -9.126 1.00 93.94 81 GLY A C 1
ATOM 596 O O . GLY A 1 81 ? 9.996 15.616 -9.151 1.00 93.94 81 GLY A O 1
ATOM 597 N N . SER A 1 82 ? 9.768 13.401 -8.853 1.00 89.94 82 SER A N 1
ATOM 598 C CA . SER A 1 82 ? 8.324 13.453 -8.576 1.00 89.94 82 SER A CA 1
ATOM 599 C C . SER A 1 82 ? 8.015 14.277 -7.325 1.00 89.94 82 SER A C 1
ATOM 601 O O . SER A 1 82 ? 7.070 15.064 -7.322 1.00 89.94 82 SER A O 1
ATOM 603 N N . ARG A 1 83 ? 8.836 14.140 -6.278 1.00 87.00 83 ARG A N 1
ATOM 604 C CA . ARG A 1 83 ? 8.704 14.922 -5.047 1.00 87.00 83 ARG A CA 1
ATOM 605 C C . ARG A 1 83 ? 8.944 16.412 -5.289 1.00 87.00 83 ARG A C 1
ATOM 607 O O . ARG A 1 83 ? 8.099 17.205 -4.894 1.00 87.00 83 ARG A O 1
ATOM 614 N N . ALA A 1 84 ? 10.035 16.770 -5.963 1.00 89.38 84 ALA A N 1
ATOM 615 C CA . ALA A 1 84 ? 10.376 18.160 -6.256 1.00 89.38 84 ALA A CA 1
ATOM 616 C C . ALA A 1 84 ? 9.292 18.842 -7.103 1.00 89.38 84 ALA A C 1
ATOM 618 O O . ALA A 1 84 ? 8.896 19.969 -6.816 1.00 89.38 84 ALA A O 1
ATOM 619 N N . GLU A 1 85 ? 8.755 18.143 -8.108 1.00 91.19 85 GLU A N 1
ATOM 620 C CA . GLU A 1 85 ? 7.661 18.685 -8.914 1.00 91.19 85 GLU A CA 1
ATOM 621 C C . GLU A 1 85 ? 6.382 18.860 -8.088 1.00 91.19 85 GLU A C 1
ATOM 623 O O . GLU A 1 85 ? 5.717 19.891 -8.176 1.00 91.19 85 GLU A O 1
ATOM 628 N N . ARG A 1 86 ? 6.061 17.893 -7.221 1.00 86.50 86 ARG A N 1
ATOM 629 C CA . ARG A 1 86 ? 4.916 18.002 -6.313 1.00 86.50 86 ARG A CA 1
ATOM 630 C C . ARG A 1 86 ? 5.051 19.202 -5.372 1.00 86.50 86 ARG A C 1
ATOM 632 O O . ARG A 1 86 ? 4.080 19.926 -5.194 1.00 86.50 86 ARG A O 1
ATOM 639 N N . GLU A 1 87 ? 6.230 19.410 -4.794 1.00 88.50 87 GLU A N 1
ATOM 640 C CA . GLU A 1 87 ? 6.533 20.537 -3.898 1.00 88.50 87 GLU A CA 1
ATOM 641 C C . GLU A 1 87 ? 6.480 21.893 -4.619 1.00 88.50 87 GLU A C 1
ATOM 643 O O . GLU A 1 87 ? 6.148 22.901 -4.002 1.00 88.50 87 GLU A O 1
ATOM 648 N N . ARG A 1 88 ? 6.759 21.925 -5.928 1.00 91.81 88 ARG A N 1
ATOM 649 C CA . ARG A 1 88 ? 6.637 23.128 -6.763 1.00 91.81 88 ARG A CA 1
ATOM 650 C C . ARG A 1 88 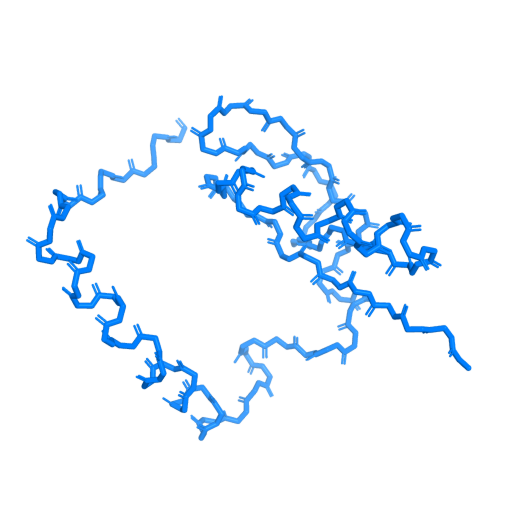? 5.185 23.478 -7.096 1.00 91.81 88 ARG A C 1
ATOM 652 O O . ARG A 1 88 ? 4.847 24.655 -7.177 1.00 91.81 88 ARG A O 1
ATOM 659 N N . LEU A 1 89 ? 4.357 22.467 -7.364 1.00 88.56 89 LEU A N 1
ATOM 660 C CA . LEU A 1 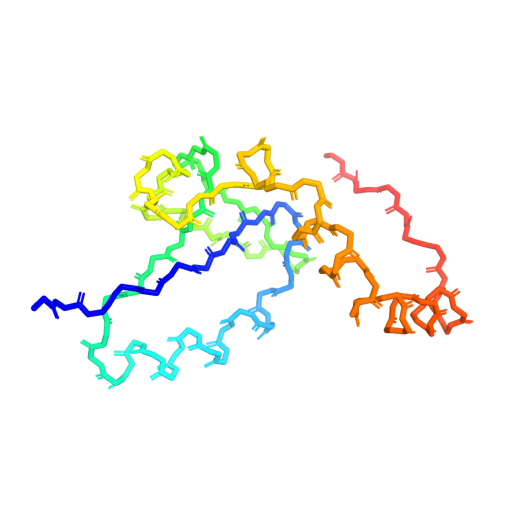89 ? 2.993 22.646 -7.875 1.00 88.56 89 LEU A CA 1
ATOM 661 C C . LEU A 1 89 ? 1.932 22.741 -6.780 1.00 88.56 89 LEU A C 1
ATOM 663 O O . LEU A 1 89 ? 0.904 23.386 -6.984 1.00 88.56 89 LEU A O 1
ATOM 667 N N . LEU A 1 90 ? 2.134 22.051 -5.659 1.00 83.00 90 LEU A N 1
ATOM 668 C CA . LEU A 1 90 ? 1.132 21.934 -4.610 1.00 83.00 90 LEU A CA 1
ATOM 669 C C . LEU A 1 90 ? 1.492 22.812 -3.411 1.00 83.00 90 LEU A C 1
ATOM 671 O O . LEU A 1 90 ? 2.669 22.935 -3.069 1.00 83.00 90 LEU A O 1
ATOM 675 N N . PRO A 1 91 ? 0.489 23.386 -2.725 1.00 79.81 91 PRO A N 1
ATOM 676 C CA . PRO A 1 91 ? 0.732 24.038 -1.449 1.00 79.81 91 PRO A CA 1
ATOM 677 C C . PRO A 1 91 ? 1.315 23.034 -0.436 1.00 79.81 91 PRO A C 1
ATOM 679 O O . PRO A 1 91 ? 1.086 21.823 -0.567 1.00 79.81 91 PRO A O 1
ATOM 682 N N . PRO A 1 92 ? 2.044 23.515 0.590 1.00 75.56 92 PRO A N 1
ATOM 683 C CA . PRO A 1 92 ? 2.520 22.667 1.674 1.00 75.56 92 PRO A CA 1
ATOM 684 C C . PRO A 1 92 ? 1.371 21.843 2.250 1.00 75.56 92 PRO A C 1
ATOM 686 O O . PRO A 1 92 ? 0.273 22.360 2.465 1.00 75.56 92 PRO A O 1
ATOM 689 N N . LEU A 1 93 ? 1.622 20.557 2.494 1.00 66.25 93 LEU A N 1
ATOM 690 C CA . LEU A 1 93 ? 0.645 19.723 3.180 1.00 66.25 93 LEU A CA 1
ATOM 691 C C . LEU A 1 93 ? 0.466 20.279 4.592 1.00 66.25 93 LEU A C 1
ATOM 693 O O . LEU A 1 93 ? 1.436 20.345 5.352 1.00 66.25 93 LEU A O 1
ATOM 697 N N . GLU A 1 94 ? -0.758 20.674 4.942 1.00 66.06 94 GLU A N 1
ATOM 698 C CA . GLU A 1 94 ? -1.065 20.938 6.342 1.00 66.06 94 GLU A CA 1
ATOM 699 C C . GLU A 1 94 ? -0.805 19.663 7.158 1.00 66.06 94 GLU A C 1
ATOM 701 O O . GLU A 1 94 ? -1.029 18.551 6.657 1.00 66.06 94 GLU A O 1
ATOM 706 N N . PRO A 1 95 ? -0.325 19.790 8.407 1.00 58.28 95 PRO A N 1
ATOM 707 C CA . PRO A 1 95 ? -0.198 18.647 9.294 1.00 58.28 95 PRO A CA 1
ATOM 708 C C . PRO A 1 95 ? -1.530 17.901 9.355 1.00 58.28 95 PRO A C 1
ATOM 710 O O . PRO A 1 95 ? -2.591 18.523 9.438 1.00 58.28 95 PRO A O 1
ATOM 713 N N . ALA A 1 96 ? -1.479 16.569 9.323 1.00 57.06 96 ALA A N 1
ATOM 714 C CA . ALA A 1 96 ? -2.671 15.752 9.494 1.00 57.06 96 ALA A CA 1
ATOM 715 C C . ALA A 1 96 ? -3.415 16.197 10.766 1.00 57.06 96 ALA A C 1
ATOM 717 O O . ALA A 1 96 ? -2.843 16.129 11.857 1.00 57.06 96 ALA A O 1
ATOM 718 N N . ARG A 1 97 ? -4.666 16.669 10.632 1.00 52.41 97 ARG A N 1
ATOM 719 C CA . ARG A 1 97 ? -5.553 16.850 11.790 1.00 52.41 97 ARG A CA 1
ATOM 720 C C . ARG A 1 97 ? -5.695 15.485 12.456 1.00 52.41 97 ARG A C 1
ATOM 722 O O . ARG A 1 97 ? -6.159 14.547 11.808 1.00 52.41 97 ARG A O 1
ATOM 729 N N . GLN A 1 98 ? -5.211 15.396 13.692 1.00 45.75 98 GLN A N 1
ATOM 730 C CA . GLN A 1 98 ? -5.378 14.233 14.561 1.00 45.75 98 GLN A CA 1
ATOM 731 C C . GLN A 1 98 ? -6.846 14.081 14.950 1.00 45.75 98 GLN A C 1
ATOM 733 O O . GLN A 1 98 ? -7.492 15.128 15.189 1.00 45.75 98 GLN A O 1
#

Sequence (98 aa):
MALNIGFLVFPNVQQLDLTGPYEVFASAGLAVHLAWKGMEPVRSATGLMLTPTVTLDGCDSGTPETATPELVALARHRMAGSRAERERLLPPLEPARQ

Radius of gyration: 15.4 Å; chains: 1; bounding box: 35×45×26 Å

pLDDT: mean 90.52, std 10.39, range [45.75, 98.06]

Foldseek 3Di:
DADEAEDEDAAQAAVVVVVVVQCVCVVVVGHYWHEAQDQDWHAHNVGDTDGGPYYPVPDPPDDPVPDDPVVVVVVCVVCVVVVVVCPVPDDDDDPPDD